Protein AF-A0A515CSR5-F1 (afdb_monomer_lite)

Foldseek 3Di:
DDWDADPQEIEAEAEPPDDDDFDDPPRTWYKYWYQYPVRWTWIFTDDPNDTDTPDPDTHNDPVVNVVSVVPDPCVVRVD

pLDDT: mean 90.72, std 6.85, range [60.16, 96.62]

Sequence (79 aa):
MGSLKINGRQIFLLTENDRYPSPTINSPPMFALREDEEGKFWVYFLHKGRWPLISETPFATQGGAVEAAMEFDYYKFYK

Organism: Serratia liquefaciens (NCBI:txid614)

Radius of gyration: 11.82 Å; chains: 1; bounding box: 27×26×30 Å

Structure (mmCIF, N/CA/C/O backbone):
data_AF-A0A515CSR5-F1
#
_entry.id   AF-A0A515CSR5-F1
#
loop_
_atom_site.group_PDB
_atom_site.id
_atom_site.type_symbol
_atom_site.label_atom_id
_atom_site.label_alt_id
_atom_site.label_comp_id
_atom_site.label_asym_id
_atom_site.label_entity_id
_atom_site.label_seq_id
_atom_site.pdbx_PDB_ins_code
_atom_site.Cartn_x
_atom_site.Cartn_y
_atom_site.Cartn_z
_atom_site.occupancy
_atom_site.B_iso_or_equiv
_atom_site.auth_seq_id
_atom_site.auth_comp_id
_atom_site.auth_asym_id
_atom_site.auth_atom_id
_atom_site.pdbx_PDB_model_num
ATOM 1 N N . MET A 1 1 ? 7.224 13.615 3.964 1.00 61.97 1 MET A N 1
ATOM 2 C CA . MET A 1 1 ? 6.687 12.239 3.944 1.00 61.97 1 MET A CA 1
ATOM 3 C C . MET A 1 1 ? 7.828 11.249 4.080 1.00 61.97 1 MET A C 1
ATOM 5 O O . MET A 1 1 ? 8.798 11.359 3.338 1.00 61.97 1 MET A O 1
ATOM 9 N N . GLY A 1 2 ? 7.730 10.341 5.050 1.00 77.31 2 GLY A N 1
ATOM 10 C CA . GLY A 1 2 ? 8.666 9.228 5.215 1.00 77.31 2 GLY A CA 1
ATOM 11 C C . GLY A 1 2 ? 8.229 8.006 4.408 1.00 77.31 2 GLY A C 1
ATOM 12 O O . GLY A 1 2 ? 7.090 7.917 3.959 1.00 77.31 2 GLY A O 1
ATOM 13 N N . SER A 1 3 ? 9.140 7.057 4.222 1.00 87.81 3 SER A N 1
ATOM 14 C CA . SER A 1 3 ? 8.841 5.775 3.582 1.00 87.81 3 SER A CA 1
ATOM 15 C C . SER A 1 3 ? 9.677 4.676 4.213 1.00 87.81 3 SER A C 1
ATOM 17 O O . SER A 1 3 ? 10.834 4.919 4.560 1.00 87.81 3 SER A O 1
ATOM 19 N N . LEU A 1 4 ? 9.130 3.471 4.276 1.00 90.56 4 LEU A N 1
ATOM 20 C CA . LEU A 1 4 ? 9.818 2.276 4.736 1.00 90.56 4 LEU A CA 1
ATOM 21 C C . LEU A 1 4 ? 10.189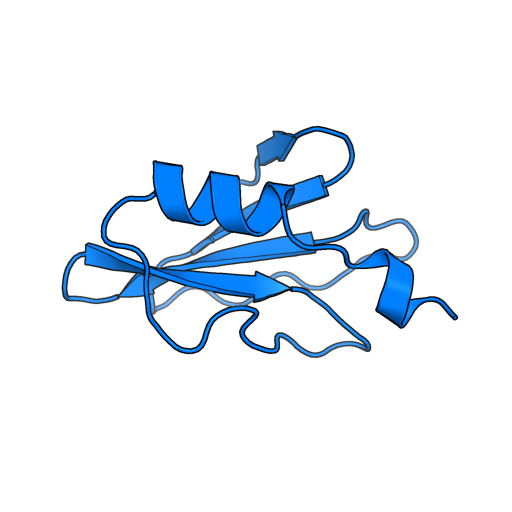 1.403 3.533 1.00 90.56 4 LEU A C 1
ATOM 23 O O . LEU A 1 4 ? 9.410 1.279 2.590 1.00 90.56 4 LEU A O 1
ATOM 27 N N . LYS A 1 5 ? 11.370 0.784 3.551 1.00 91.69 5 LYS A N 1
ATOM 28 C CA . LYS A 1 5 ? 11.748 -0.229 2.557 1.00 91.69 5 LYS A CA 1
ATOM 29 C C . LYS A 1 5 ? 11.713 -1.608 3.205 1.00 91.69 5 LYS A C 1
ATOM 31 O O . LYS A 1 5 ? 12.417 -1.826 4.184 1.00 91.69 5 LYS A O 1
ATOM 36 N N . ILE A 1 6 ? 10.922 -2.528 2.650 1.00 90.81 6 ILE A N 1
ATOM 37 C CA . ILE A 1 6 ? 10.781 -3.910 3.137 1.00 90.81 6 ILE A CA 1
ATOM 38 C C . ILE A 1 6 ? 10.849 -4.863 1.939 1.00 90.81 6 ILE A C 1
ATOM 40 O O . ILE A 1 6 ? 10.093 -4.704 0.985 1.00 90.81 6 ILE A O 1
ATOM 44 N N . ASN A 1 7 ? 11.762 -5.843 1.957 1.00 89.31 7 ASN A N 1
ATOM 45 C CA . ASN A 1 7 ? 11.974 -6.825 0.874 1.00 89.31 7 ASN A CA 1
ATOM 46 C C . ASN A 1 7 ? 11.959 -6.217 -0.542 1.00 89.31 7 ASN A C 1
ATOM 48 O O . ASN A 1 7 ? 11.254 -6.697 -1.430 1.00 89.31 7 ASN A O 1
ATOM 52 N N . GLY A 1 8 ? 12.688 -5.114 -0.737 1.00 89.38 8 GLY A N 1
ATOM 53 C CA . GLY A 1 8 ? 12.780 -4.435 -2.033 1.00 89.38 8 GLY A CA 1
ATOM 54 C C . GLY A 1 8 ? 11.521 -3.675 -2.466 1.00 89.38 8 GLY A C 1
ATOM 55 O O . GLY A 1 8 ? 11.531 -3.085 -3.538 1.00 89.38 8 GLY A O 1
ATOM 56 N N . ARG A 1 9 ? 10.464 -3.643 -1.647 1.00 93.00 9 ARG A N 1
ATOM 57 C CA . ARG A 1 9 ? 9.277 -2.799 -1.830 1.00 93.00 9 ARG A CA 1
ATOM 58 C C . 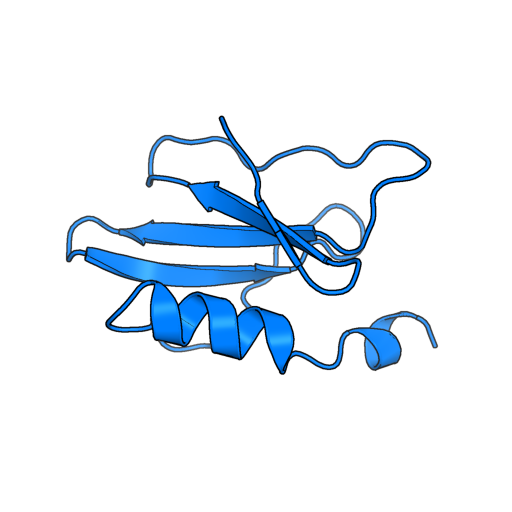ARG A 1 9 ? 9.450 -1.509 -1.042 1.00 93.00 9 ARG A C 1
ATOM 60 O O . ARG A 1 9 ? 10.020 -1.522 0.051 1.00 93.00 9 ARG A O 1
ATOM 67 N N . GLN A 1 10 ? 8.941 -0.405 -1.570 1.00 95.00 10 GLN A N 1
ATOM 68 C CA . GLN A 1 10 ? 8.905 0.864 -0.854 1.00 95.00 10 GLN A CA 1
ATOM 69 C C . GLN A 1 10 ? 7.476 1.213 -0.466 1.00 95.00 10 GLN A C 1
ATOM 71 O O . GLN A 1 10 ? 6.607 1.336 -1.320 1.00 95.00 10 GLN A O 1
ATOM 76 N N . ILE A 1 11 ? 7.250 1.353 0.832 1.00 95.00 11 ILE A N 1
ATOM 77 C CA . ILE A 1 11 ? 5.944 1.554 1.443 1.00 95.00 11 ILE A CA 1
ATOM 78 C C . ILE A 1 11 ? 5.879 2.975 1.998 1.00 95.00 11 ILE A C 1
ATOM 80 O O . ILE A 1 11 ? 6.738 3.398 2.773 1.00 95.00 11 ILE A O 1
ATOM 84 N N . PHE A 1 12 ? 4.850 3.709 1.600 1.00 95.00 12 PHE A N 1
ATOM 85 C CA . PHE A 1 12 ? 4.557 5.056 2.065 1.00 95.00 12 PHE A CA 1
ATOM 86 C C . PHE A 1 12 ? 3.335 5.014 2.969 1.00 95.00 12 PHE A C 1
ATOM 88 O O . PHE A 1 12 ? 2.326 4.424 2.596 1.00 95.00 12 PHE A O 1
ATOM 95 N N . LEU A 1 13 ? 3.429 5.646 4.134 1.00 93.88 13 LEU A N 1
ATOM 96 C CA . LEU A 1 13 ? 2.274 5.893 4.987 1.00 93.88 13 LEU A CA 1
ATOM 97 C C . LEU A 1 13 ? 1.785 7.304 4.695 1.00 93.88 13 LEU A C 1
ATOM 99 O O . LEU A 1 13 ? 2.564 8.256 4.784 1.00 93.88 13 LEU A O 1
ATOM 103 N N . LEU A 1 14 ? 0.525 7.400 4.298 1.00 93.56 14 LEU A N 1
ATOM 104 C CA . LEU A 1 14 ? -0.139 8.617 3.872 1.00 93.56 14 LEU A CA 1
ATOM 105 C C . LEU A 1 14 ? -1.359 8.858 4.758 1.00 93.56 14 LEU A C 1
ATOM 107 O O . LEU A 1 14 ? -2.086 7.928 5.096 1.00 93.56 14 LEU A O 1
ATOM 111 N N . THR A 1 15 ? -1.614 10.120 5.055 1.00 89.06 15 THR A N 1
ATOM 112 C CA . THR A 1 15 ? -2.921 10.589 5.519 1.00 89.06 15 THR A CA 1
ATOM 113 C C . THR A 1 15 ? -3.803 10.949 4.320 1.00 89.06 15 THR A C 1
ATOM 115 O O . THR A 1 15 ? -3.340 10.991 3.173 1.00 89.06 15 THR A O 1
ATOM 118 N N . GLU A 1 16 ? -5.075 11.266 4.557 1.00 84.44 16 GLU A N 1
ATOM 119 C CA . GLU A 1 16 ? -5.991 11.712 3.502 1.00 84.44 16 GLU A CA 1
ATOM 120 C C . GLU A 1 16 ? -5.496 12.966 2.749 1.00 84.44 16 GLU A C 1
ATOM 122 O O . GLU A 1 16 ? -5.683 13.101 1.538 1.00 84.44 16 GLU A O 1
ATOM 127 N N . ASN A 1 17 ? -4.765 13.852 3.424 1.00 86.75 17 ASN A N 1
ATOM 128 C CA . ASN A 1 17 ? -4.268 15.092 2.822 1.00 86.75 17 ASN A CA 1
ATOM 129 C C . ASN A 1 17 ? -2.941 14.922 2.069 1.00 86.75 17 ASN A C 1
ATOM 131 O O . ASN A 1 17 ? -2.516 15.819 1.333 1.00 86.75 17 ASN A O 1
ATOM 135 N N . ASP A 1 18 ? -2.269 13.782 2.233 1.00 91.31 18 ASP A N 1
ATOM 136 C CA . ASP A 1 18 ? -0.972 13.562 1.615 1.00 91.31 18 ASP A CA 1
ATOM 137 C C . ASP A 1 18 ? -1.101 13.268 0.120 1.00 91.31 18 ASP A C 1
ATOM 139 O O . ASP A 1 18 ? -1.989 12.550 -0.348 1.00 91.31 18 ASP A O 1
ATOM 143 N N . ARG A 1 19 ? -0.164 13.802 -0.663 1.00 91.75 19 ARG A N 1
ATOM 144 C CA . ARG A 1 19 ? -0.064 13.483 -2.090 1.00 91.75 19 ARG A CA 1
ATOM 145 C C . ARG A 1 19 ? 0.631 12.145 -2.283 1.00 91.75 19 ARG A C 1
ATOM 147 O O . ARG A 1 19 ? 1.597 11.835 -1.590 1.00 91.75 19 ARG A O 1
ATOM 154 N N . TYR A 1 20 ? 0.204 11.399 -3.299 1.00 92.81 20 TYR A N 1
ATOM 155 C CA . TYR A 1 20 ? 0.933 10.204 -3.699 1.00 92.81 20 TYR A CA 1
ATOM 156 C C . TYR A 1 20 ? 2.363 10.541 -4.149 1.00 92.81 20 TYR A C 1
ATOM 158 O O . TYR A 1 20 ? 2.573 11.531 -4.861 1.00 92.81 20 TYR A O 1
ATOM 166 N N . PRO A 1 21 ? 3.352 9.709 -3.784 1.00 90.69 21 PRO A N 1
ATOM 167 C CA . PRO A 1 21 ? 4.719 9.891 -4.238 1.00 90.69 21 PRO A CA 1
ATOM 168 C C . PRO A 1 21 ? 4.820 9.623 -5.742 1.00 90.69 21 PRO A C 1
ATOM 170 O O . PRO A 1 21 ? 4.132 8.766 -6.300 1.00 90.69 21 PRO A O 1
ATOM 173 N N . SER A 1 22 ? 5.704 10.358 -6.410 1.00 89.12 22 SER A N 1
ATOM 174 C CA . SER A 1 22 ? 6.015 10.127 -7.822 1.00 89.12 22 SER A CA 1
ATOM 175 C C . SER A 1 22 ? 7.205 9.172 -7.951 1.00 89.12 22 SER A C 1
ATOM 177 O O . SER A 1 22 ? 8.175 9.319 -7.203 1.00 89.12 22 SER A O 1
ATOM 179 N N . PRO A 1 23 ? 7.165 8.195 -8.875 1.00 86.56 23 PRO A N 1
ATOM 180 C CA . PRO A 1 23 ? 8.318 7.347 -9.149 1.00 86.56 23 PRO A CA 1
ATOM 181 C C . PRO A 1 23 ? 9.475 8.162 -9.733 1.00 86.56 23 PRO A C 1
ATOM 183 O O . PRO A 1 23 ? 9.272 9.114 -10.483 1.00 86.56 23 PRO A O 1
ATOM 186 N N . THR A 1 24 ? 10.697 7.732 -9.440 1.00 83.69 24 THR A N 1
ATOM 187 C CA . THR A 1 24 ? 11.913 8.120 -10.166 1.00 83.69 24 THR A CA 1
ATOM 188 C C . THR A 1 24 ? 12.329 6.985 -11.110 1.00 83.69 24 THR A C 1
ATOM 190 O O . THR A 1 24 ? 11.753 5.898 -11.054 1.00 83.69 24 THR A O 1
ATOM 193 N N . ILE A 1 25 ? 13.339 7.208 -11.961 1.00 77.62 25 ILE A N 1
ATOM 194 C CA . ILE A 1 25 ? 13.798 6.237 -12.981 1.00 77.62 25 ILE A CA 1
ATOM 195 C C . ILE A 1 25 ? 14.106 4.844 -12.397 1.00 77.62 25 ILE A C 1
ATOM 197 O O . ILE A 1 25 ? 13.843 3.845 -13.055 1.00 77.62 25 ILE A O 1
ATOM 201 N N . ASN A 1 26 ? 14.600 4.771 -11.156 1.00 82.56 26 ASN A N 1
ATOM 202 C CA . ASN A 1 26 ? 14.979 3.520 -10.486 1.00 82.56 26 ASN A CA 1
ATOM 203 C C . ASN A 1 26 ? 14.132 3.240 -9.237 1.00 82.56 26 ASN A C 1
ATOM 205 O O . ASN A 1 26 ? 14.612 2.635 -8.275 1.00 82.56 26 ASN A O 1
ATOM 209 N N . SER A 1 27 ? 12.892 3.734 -9.201 1.00 83.12 27 SER A N 1
ATOM 210 C CA . SER A 1 27 ? 12.012 3.465 -8.068 1.00 83.12 27 SER A CA 1
ATOM 211 C C . SER A 1 27 ? 11.731 1.961 -7.949 1.00 83.12 27 SER A C 1
ATOM 213 O O . SER A 1 27 ? 11.339 1.339 -8.939 1.00 83.12 27 SER A O 1
ATOM 215 N N . PRO A 1 28 ? 11.883 1.371 -6.750 1.00 90.06 28 PRO A N 1
ATOM 216 C CA . PRO A 1 28 ? 11.393 0.020 -6.490 1.00 90.06 28 PRO A CA 1
ATOM 217 C C . PRO A 1 28 ? 9.863 -0.042 -6.642 1.00 90.06 28 PRO A C 1
ATOM 219 O O . PRO A 1 28 ? 9.215 1.005 -6.710 1.00 90.06 28 PRO A O 1
ATOM 222 N N . PRO A 1 29 ? 9.254 -1.240 -6.627 1.00 92.62 29 PRO A N 1
ATOM 223 C CA . PRO A 1 29 ? 7.809 -1.390 -6.476 1.00 92.62 29 PRO A CA 1
ATOM 224 C C . PRO A 1 29 ? 7.305 -0.557 -5.291 1.00 92.62 29 PRO A C 1
ATOM 226 O O . PRO A 1 29 ? 7.766 -0.739 -4.160 1.00 92.62 29 PRO A O 1
ATOM 229 N N . MET A 1 30 ? 6.402 0.387 -5.561 1.00 95.19 30 MET A N 1
ATOM 230 C CA . MET A 1 30 ? 5.932 1.345 -4.562 1.00 95.19 30 MET A CA 1
ATOM 231 C C . MET A 1 30 ? 4.497 1.051 -4.144 1.00 95.19 30 MET A C 1
ATOM 233 O O . MET A 1 30 ? 3.630 0.815 -4.984 1.00 95.19 30 MET A O 1
ATOM 237 N N . PHE A 1 31 ? 4.263 1.136 -2.842 1.00 96.06 31 PHE A N 1
ATOM 238 C CA . PHE A 1 31 ? 2.976 0.940 -2.198 1.00 96.06 31 PHE A CA 1
ATOM 239 C C . PHE A 1 31 ? 2.643 2.144 -1.331 1.00 96.06 31 PHE A C 1
ATOM 241 O O . PHE A 1 31 ? 3.524 2.703 -0.681 1.00 96.06 31 PHE A O 1
ATOM 248 N N . ALA A 1 32 ? 1.377 2.528 -1.298 1.00 96.25 32 ALA A N 1
ATOM 249 C CA . ALA A 1 32 ? 0.882 3.580 -0.429 1.00 96.25 32 ALA A CA 1
ATOM 250 C C . ALA A 1 32 ? -0.207 3.008 0.473 1.00 96.25 32 ALA A C 1
ATOM 252 O O . ALA A 1 32 ? -1.152 2.392 -0.012 1.00 96.25 32 ALA A O 1
ATOM 253 N N . LEU A 1 33 ? -0.046 3.206 1.775 1.00 95.62 33 LEU A N 1
ATOM 254 C CA . LEU A 1 33 ? -1.025 2.904 2.806 1.00 95.62 33 LEU A CA 1
ATOM 255 C C . LEU A 1 33 ? -1.631 4.234 3.214 1.00 95.62 33 LEU A C 1
ATOM 257 O O . LEU A 1 33 ? -0.923 5.073 3.767 1.00 95.62 33 LEU A O 1
ATOM 261 N N . ARG A 1 34 ? -2.903 4.441 2.900 1.00 95.12 34 ARG A N 1
ATOM 262 C CA . ARG A 1 34 ? -3.625 5.662 3.243 1.00 95.12 34 ARG A CA 1
ATOM 263 C C . ARG A 1 34 ? -4.549 5.393 4.415 1.00 95.12 34 ARG A C 1
ATOM 265 O O . ARG A 1 34 ? -5.430 4.548 4.294 1.00 95.12 34 ARG A O 1
ATOM 272 N N . GLU A 1 35 ? -4.330 6.107 5.506 1.00 94.88 35 GLU A N 1
ATOM 273 C CA . GLU A 1 35 ? -5.256 6.145 6.633 1.00 94.88 35 GLU A CA 1
ATOM 274 C C . GLU A 1 35 ? -6.427 7.082 6.299 1.00 94.88 35 GLU A C 1
ATOM 276 O O . GLU A 1 35 ? -6.203 8.194 5.807 1.00 94.88 35 GLU A O 1
ATOM 281 N N . ASP A 1 36 ? -7.654 6.612 6.509 1.00 92.38 36 ASP A N 1
ATOM 282 C CA . ASP A 1 36 ? -8.873 7.422 6.427 1.00 92.38 36 ASP A CA 1
ATOM 283 C C . ASP A 1 36 ? -9.287 7.988 7.798 1.00 92.38 36 ASP A C 1
ATOM 285 O O . ASP A 1 36 ? -8.663 7.706 8.822 1.00 92.38 36 ASP A O 1
ATOM 289 N N . GLU A 1 37 ? -10.341 8.807 7.829 1.00 90.50 37 GLU A N 1
ATOM 290 C CA . GLU A 1 37 ? -10.831 9.443 9.063 1.00 90.50 37 GLU A CA 1
ATOM 291 C C . GLU A 1 37 ? -11.317 8.440 10.129 1.00 90.50 37 GLU A C 1
ATOM 293 O O . GLU A 1 37 ? -11.363 8.774 11.314 1.00 90.50 37 GLU A O 1
ATOM 298 N N . GLU A 1 38 ? -11.646 7.202 9.741 1.00 90.81 38 GLU A N 1
ATOM 299 C CA . GLU A 1 38 ? -12.055 6.126 10.654 1.00 90.81 38 GLU A CA 1
ATOM 300 C C . GLU A 1 38 ? -10.863 5.302 11.179 1.00 90.81 38 GLU A C 1
ATOM 302 O O . GLU A 1 38 ? -11.048 4.325 11.917 1.00 90.81 38 GLU A O 1
ATOM 307 N N . GLY A 1 39 ? -9.632 5.673 10.809 1.00 91.56 39 GLY A N 1
ATOM 308 C CA . GLY A 1 39 ? -8.410 4.955 11.17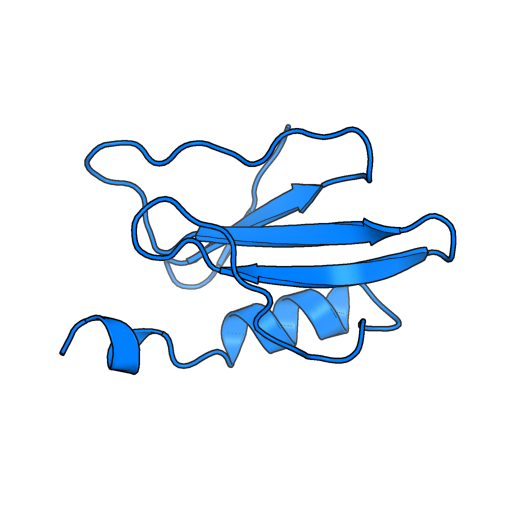0 1.00 91.56 39 GLY A CA 1
ATOM 309 C C . GLY A 1 39 ? -8.250 3.626 10.428 1.00 91.56 39 GL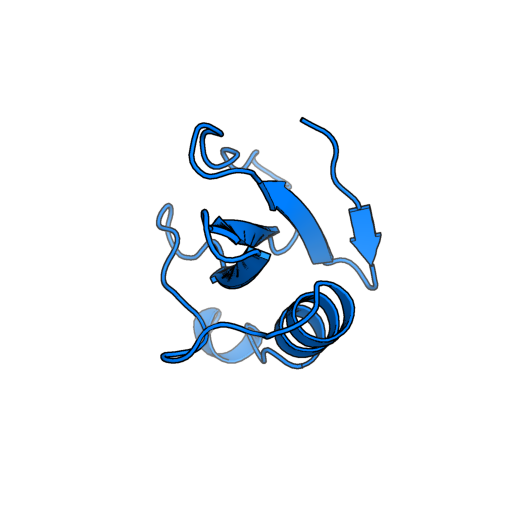Y A C 1
ATOM 310 O O . GLY A 1 39 ? -7.560 2.719 10.908 1.00 91.56 39 GLY A O 1
ATOM 311 N N . LYS A 1 40 ? -8.925 3.453 9.285 1.00 95.50 40 LYS A N 1
ATOM 312 C CA . LYS A 1 40 ? -8.745 2.297 8.403 1.00 95.50 40 LYS A CA 1
ATOM 313 C C . LYS A 1 40 ? -7.701 2.601 7.344 1.00 95.50 40 LYS A C 1
ATOM 315 O O . LYS A 1 40 ? -7.465 3.741 6.964 1.00 95.50 40 LYS A O 1
ATOM 320 N N . PHE A 1 41 ? -7.072 1.544 6.844 1.00 96.19 41 PHE A N 1
ATOM 321 C CA . PHE A 1 41 ? -5.947 1.641 5.927 1.00 96.19 41 PHE A CA 1
ATOM 322 C C . PHE A 1 41 ? -6.311 1.096 4.552 1.00 96.19 41 PHE A C 1
ATOM 324 O O . PHE A 1 41 ? -6.610 -0.086 4.387 1.00 96.19 41 PHE A O 1
ATOM 331 N N . TRP A 1 42 ? -6.210 1.949 3.544 1.00 96.50 42 TRP A N 1
ATOM 332 C CA . TRP A 1 42 ? -6.353 1.601 2.138 1.00 96.50 42 TRP A CA 1
ATOM 333 C C . TRP A 1 42 ? -4.984 1.357 1.521 1.00 96.50 42 TRP A C 1
ATOM 335 O O . TRP A 1 42 ? -4.057 2.136 1.739 1.00 96.50 42 TRP A O 1
ATOM 345 N N . VAL A 1 43 ? -4.848 0.291 0.732 1.00 96.62 43 VAL A N 1
ATOM 346 C CA . VAL A 1 43 ? -3.563 -0.079 0.127 1.00 96.62 43 VAL A CA 1
ATOM 347 C C . VAL A 1 43 ? -3.613 0.115 -1.378 1.00 96.62 43 VAL A C 1
ATOM 349 O O . VAL A 1 43 ? -4.489 -0.409 -2.068 1.00 96.62 43 VAL A O 1
ATOM 352 N N . TYR A 1 44 ? -2.623 0.839 -1.883 1.00 96.06 44 TYR A N 1
ATOM 353 C CA . TYR A 1 44 ? -2.463 1.155 -3.292 1.00 96.06 44 TYR A CA 1
ATOM 354 C C . TYR A 1 44 ? -1.101 0.686 -3.784 1.00 96.06 44 TYR A C 1
ATOM 356 O O . TYR A 1 44 ? -0.109 0.769 -3.058 1.00 96.06 44 TYR A O 1
ATOM 364 N N . PHE A 1 45 ? -1.037 0.265 -5.042 1.00 95.50 45 PHE A N 1
ATOM 365 C CA . PHE A 1 45 ? 0.207 -0.093 -5.720 1.00 95.50 45 PHE A CA 1
ATOM 366 C C . PHE A 1 45 ? 0.427 0.831 -6.911 1.00 95.50 45 PHE A C 1
ATOM 368 O O . PHE A 1 45 ? -0.488 1.040 -7.702 1.00 95.50 45 PHE A O 1
ATOM 375 N N . LEU A 1 46 ? 1.635 1.372 -7.072 1.00 94.62 46 LEU A N 1
ATOM 376 C CA . LEU A 1 46 ? 1.947 2.163 -8.255 1.00 94.62 46 LEU A CA 1
ATOM 377 C C . LEU A 1 46 ? 2.078 1.251 -9.480 1.00 94.62 46 LEU A C 1
ATOM 379 O O . LEU A 1 46 ? 3.057 0.520 -9.625 1.00 94.62 46 LEU A O 1
ATOM 383 N N . HIS A 1 47 ? 1.167 1.404 -10.435 1.00 90.88 47 HIS A N 1
ATOM 384 C CA . HIS A 1 47 ? 1.235 0.737 -11.728 1.00 90.88 47 HIS A CA 1
ATOM 385 C C . HIS A 1 47 ? 0.967 1.720 -12.873 1.00 90.88 47 HIS A C 1
ATOM 387 O O . HIS A 1 47 ? -0.047 2.415 -12.885 1.00 90.88 47 HIS A O 1
ATOM 393 N N . LYS A 1 48 ? 1.884 1.784 -13.852 1.00 88.31 48 LYS A N 1
ATOM 394 C CA . LYS A 1 48 ? 1.782 2.647 -15.052 1.00 88.31 48 LYS A CA 1
ATOM 395 C C . LYS A 1 48 ? 1.406 4.108 -14.733 1.00 88.31 48 LYS A C 1
ATOM 397 O O . LYS A 1 48 ? 0.561 4.705 -15.395 1.00 88.31 48 LYS A O 1
ATOM 402 N N . GLY A 1 49 ? 2.025 4.677 -13.694 1.00 88.38 49 GLY A N 1
ATOM 403 C CA . GLY A 1 49 ? 1.803 6.067 -13.271 1.00 88.38 49 GLY A CA 1
ATOM 404 C C . GLY A 1 49 ? 0.491 6.313 -12.518 1.00 88.38 49 GLY A C 1
ATOM 405 O O . GLY A 1 49 ? 0.142 7.461 -12.264 1.00 88.38 49 GLY A O 1
ATOM 406 N N . ARG A 1 50 ? -0.244 5.255 -12.163 1.00 91.12 50 ARG A N 1
ATOM 407 C CA . ARG A 1 50 ? -1.501 5.319 -11.412 1.00 91.12 50 ARG A CA 1
ATOM 408 C C . ARG A 1 50 ? -1.386 4.536 -10.114 1.00 91.12 50 ARG A C 1
ATOM 410 O O . ARG A 1 50 ? -0.559 3.637 -10.009 1.00 91.12 50 ARG A O 1
ATOM 417 N N . TRP A 1 51 ? -2.259 4.855 -9.168 1.00 94.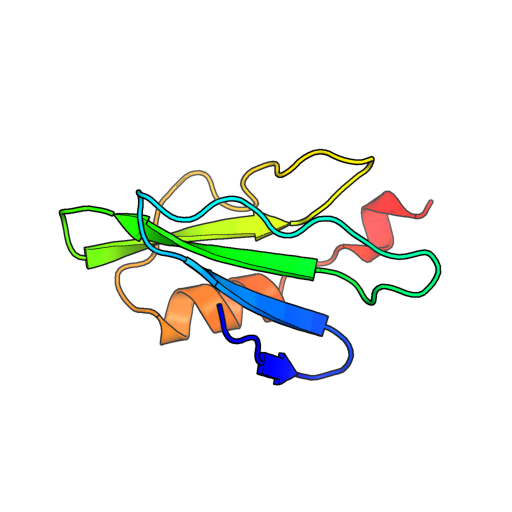69 51 TRP A N 1
ATOM 418 C CA . TRP A 1 51 ? -2.359 4.198 -7.867 1.00 94.69 51 TRP A CA 1
ATOM 419 C C . TRP A 1 51 ? -3.702 3.469 -7.749 1.00 94.69 51 TRP A C 1
ATOM 421 O O . TRP A 1 51 ? -4.615 3.991 -7.114 1.00 94.69 51 TRP A O 1
ATOM 431 N N . PRO A 1 52 ? -3.895 2.320 -8.423 1.00 94.19 52 PRO A N 1
ATOM 432 C CA . PRO A 1 52 ? -5.043 1.461 -8.161 1.00 94.19 52 PRO A CA 1
ATOM 433 C C . PRO A 1 52 ? -5.011 0.901 -6.735 1.00 94.19 52 PRO A C 1
ATOM 435 O O . PRO A 1 52 ? -3.941 0.625 -6.183 1.00 94.19 52 PRO A O 1
ATOM 438 N N . LEU A 1 53 ? -6.204 0.699 -6.178 1.00 95.31 53 LEU A N 1
ATOM 439 C CA . LEU A 1 53 ? -6.403 -0.099 -4.973 1.00 95.31 53 LEU A CA 1
ATOM 440 C C . LEU A 1 53 ? -6.024 -1.555 -5.247 1.00 95.31 53 LEU A C 1
ATOM 442 O O . LEU A 1 53 ? -6.339 -2.089 -6.311 1.00 95.31 53 LEU A O 1
ATOM 446 N N . ILE A 1 54 ? -5.376 -2.194 -4.276 1.00 93.50 54 ILE A N 1
ATOM 447 C CA . ILE A 1 54 ? -5.081 -3.634 -4.336 1.00 93.50 54 ILE A CA 1
ATOM 448 C C . ILE A 1 54 ? -6.096 -4.487 -3.562 1.00 93.50 54 ILE A C 1
ATOM 450 O O . ILE A 1 54 ? -6.061 -5.708 -3.664 1.00 93.50 54 ILE A O 1
ATOM 454 N N . SER A 1 55 ? -6.978 -3.845 -2.791 1.00 92.56 55 SER A N 1
ATOM 455 C CA . SER A 1 55 ? -8.049 -4.464 -2.008 1.00 92.56 55 SER A CA 1
ATOM 456 C C . SER A 1 55 ? -9.313 -3.614 -2.117 1.00 92.56 55 SER A C 1
ATOM 458 O O . SER A 1 55 ? -9.233 -2.386 -2.078 1.00 92.56 55 SER A O 1
ATOM 460 N N . GLU A 1 56 ? -10.470 -4.263 -2.244 1.00 92.12 56 GLU A N 1
ATOM 461 C CA . GLU A 1 56 ? -11.780 -3.593 -2.282 1.00 92.12 56 GLU A CA 1
ATOM 462 C C . GLU A 1 56 ? -12.237 -3.127 -0.894 1.00 92.12 56 GLU A C 1
ATOM 464 O O . GLU A 1 56 ? -13.048 -2.211 -0.782 1.00 92.12 56 GLU A O 1
ATOM 469 N N . THR A 1 57 ? -11.697 -3.733 0.166 1.00 94.44 57 THR A N 1
ATOM 470 C CA . THR A 1 57 ? -12.004 -3.395 1.558 1.00 94.44 57 THR A CA 1
ATOM 471 C C . THR A 1 57 ? -10.776 -2.837 2.272 1.00 94.44 57 THR A C 1
ATOM 473 O O . THR A 1 57 ? -9.668 -3.347 2.049 1.00 94.44 57 THR A O 1
ATOM 476 N N . PRO A 1 58 ? -10.942 -1.849 3.167 1.00 95.56 58 PRO A N 1
ATOM 477 C CA . PRO A 1 58 ? -9.832 -1.309 3.931 1.00 95.56 58 PRO A CA 1
ATOM 478 C C . PRO A 1 58 ? -9.450 -2.227 5.096 1.00 95.56 58 PRO A C 1
ATOM 480 O O . PRO A 1 58 ? -10.249 -3.020 5.597 1.00 95.56 58 PRO A O 1
ATOM 483 N N . PHE A 1 59 ? -8.212 -2.098 5.556 1.00 96.50 59 PHE A N 1
ATOM 484 C CA . PHE A 1 59 ? -7.667 -2.875 6.662 1.00 96.50 59 PHE A CA 1
ATOM 485 C C . PHE A 1 59 ? -7.871 -2.141 7.986 1.00 96.50 59 PHE A C 1
ATOM 487 O O . PHE A 1 59 ? -7.710 -0.928 8.075 1.00 96.50 59 PHE A O 1
ATOM 494 N N . ALA A 1 60 ? -8.193 -2.884 9.045 1.00 95.75 60 ALA A N 1
ATOM 495 C CA . ALA A 1 60 ? -8.424 -2.301 10.367 1.00 95.75 60 ALA A CA 1
ATOM 496 C C . ALA A 1 60 ? -7.141 -1.834 11.073 1.00 95.75 60 ALA A C 1
ATOM 498 O O . ALA A 1 60 ? -7.226 -1.083 12.038 1.00 95.75 60 ALA A O 1
ATOM 499 N N . THR A 1 61 ? -5.972 -2.312 10.642 1.00 95.31 61 THR A N 1
ATOM 500 C CA . THR A 1 61 ? -4.685 -1.981 11.255 1.00 95.31 61 THR A CA 1
ATOM 501 C C . THR A 1 61 ? -3.633 -1.722 10.187 1.00 95.31 61 THR A C 1
ATOM 503 O O . THR A 1 61 ? -3.640 -2.334 9.115 1.00 95.31 61 THR A O 1
ATOM 506 N N . GLN A 1 62 ? -2.667 -0.867 10.520 1.00 93.50 62 GLN A N 1
ATOM 507 C CA . GLN A 1 62 ? -1.503 -0.620 9.675 1.00 93.50 62 GLN A CA 1
ATOM 508 C C . GLN A 1 62 ? -0.720 -1.914 9.398 1.00 93.50 62 GLN A C 1
ATOM 510 O O . GLN A 1 62 ? -0.228 -2.108 8.291 1.00 93.50 62 GLN A O 1
ATOM 515 N N . GLY A 1 63 ? -0.622 -2.811 10.387 1.00 94.19 63 GLY A N 1
ATOM 516 C CA . GLY A 1 63 ? 0.049 -4.106 10.241 1.00 94.19 63 GLY A CA 1
ATOM 517 C C . GLY A 1 63 ? -0.572 -4.961 9.136 1.00 94.19 63 GLY A C 1
ATOM 518 O O . GLY A 1 63 ? 0.143 -5.377 8.229 1.00 94.19 63 GLY A O 1
ATOM 519 N N . GLY A 1 64 ? -1.901 -5.119 9.140 1.00 95.50 64 GLY A N 1
ATOM 520 C CA . GLY A 1 64 ? -2.605 -5.869 8.093 1.00 95.50 64 GLY A CA 1
ATOM 521 C C . GLY A 1 64 ? -2.469 -5.228 6.709 1.00 95.50 64 GLY A C 1
ATOM 522 O O . GLY A 1 64 ? -2.317 -5.920 5.707 1.00 95.50 64 GLY A O 1
ATOM 523 N N . ALA A 1 65 ? -2.436 -3.895 6.645 1.00 95.56 65 ALA A N 1
ATOM 524 C CA . ALA A 1 65 ? -2.202 -3.174 5.397 1.00 95.56 65 ALA A CA 1
ATOM 525 C C . ALA A 1 65 ? -0.775 -3.386 4.848 1.00 95.56 65 ALA A C 1
ATOM 527 O O . ALA A 1 65 ? -0.579 -3.506 3.636 1.00 95.56 65 ALA A O 1
ATOM 528 N N . VAL A 1 66 ? 0.230 -3.456 5.732 1.00 94.62 66 VAL A N 1
ATOM 529 C CA . VAL A 1 66 ? 1.614 -3.786 5.355 1.00 94.62 66 VAL A CA 1
ATOM 530 C C . VAL A 1 66 ? 1.701 -5.230 4.872 1.00 94.62 66 VAL A C 1
ATOM 532 O O . VAL A 1 66 ? 2.300 -5.469 3.827 1.00 94.62 66 VAL A O 1
ATOM 535 N N . GLU A 1 67 ? 1.090 -6.180 5.578 1.00 94.81 67 GLU A N 1
ATOM 536 C CA . GLU A 1 67 ? 1.042 -7.588 5.160 1.00 94.81 67 GLU A CA 1
ATOM 537 C C . GLU A 1 67 ? 0.411 -7.738 3.773 1.00 94.81 67 GLU A C 1
ATOM 539 O O . GLU A 1 67 ? 1.019 -8.341 2.891 1.00 94.81 67 GLU A O 1
ATOM 544 N N . ALA A 1 68 ? -0.718 -7.074 3.516 1.00 95.06 68 ALA A N 1
ATOM 545 C CA . ALA A 1 68 ? -1.355 -7.079 2.200 1.00 95.06 68 ALA A CA 1
ATOM 546 C C . ALA A 1 68 ? -0.440 -6.533 1.088 1.00 95.06 68 ALA A C 1
ATOM 548 O O . ALA A 1 68 ? -0.352 -7.114 0.005 1.00 95.06 68 ALA A O 1
ATOM 549 N N . ALA A 1 69 ? 0.297 -5.447 1.346 1.00 94.69 69 ALA A N 1
ATOM 550 C CA . ALA A 1 69 ? 1.284 -4.919 0.399 1.00 94.69 69 ALA A CA 1
ATOM 551 C C . ALA A 1 69 ? 2.441 -5.907 0.136 1.00 94.69 69 ALA A C 1
ATOM 553 O O . ALA A 1 69 ? 3.019 -5.939 -0.956 1.00 94.69 69 ALA A O 1
ATOM 554 N N . MET A 1 70 ? 2.793 -6.719 1.132 1.00 93.44 70 MET A N 1
ATOM 555 C CA . MET A 1 70 ? 3.848 -7.726 1.032 1.00 93.44 70 MET A CA 1
ATOM 556 C C . MET A 1 70 ? 3.392 -8.972 0.265 1.00 93.44 70 MET A C 1
ATOM 558 O O . MET A 1 70 ? 4.164 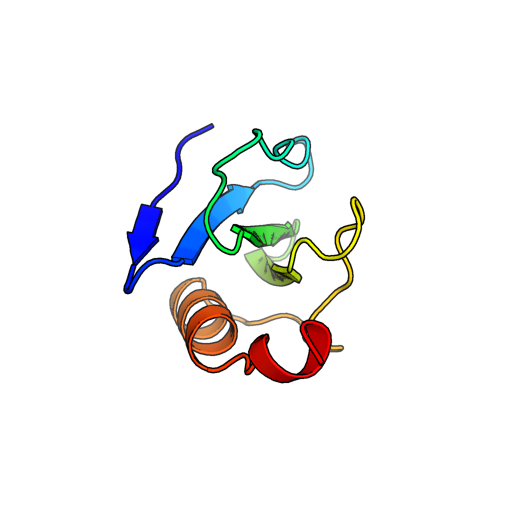-9.487 -0.548 1.00 93.44 70 MET A O 1
ATOM 562 N N . GLU A 1 71 ? 2.155 -9.417 0.478 1.00 94.06 71 GLU A N 1
ATOM 563 C CA . GLU A 1 71 ? 1.545 -10.570 -0.197 1.00 94.06 71 GLU A CA 1
ATOM 564 C C . GLU A 1 71 ? 1.119 -10.275 -1.639 1.00 94.06 71 GLU A C 1
ATOM 566 O O . GLU A 1 71 ? 0.968 -11.194 -2.445 1.00 94.06 71 GLU A O 1
ATOM 571 N N . PHE A 1 72 ? 0.965 -8.998 -1.998 1.00 93.62 72 PHE A N 1
ATOM 572 C CA . PHE A 1 72 ? 0.562 -8.602 -3.340 1.00 93.62 72 PHE A CA 1
ATOM 573 C C . PHE A 1 72 ? 1.565 -9.064 -4.411 1.00 93.62 72 PHE A C 1
ATOM 575 O O . PHE A 1 72 ? 2.697 -8.570 -4.503 1.00 93.62 72 PHE A O 1
ATOM 582 N N . ASP A 1 73 ? 1.122 -9.994 -5.263 1.00 92.06 73 ASP A N 1
ATOM 583 C CA . ASP A 1 73 ? 1.897 -10.504 -6.395 1.00 92.06 73 ASP A CA 1
ATOM 584 C C . ASP A 1 73 ? 1.849 -9.536 -7.584 1.00 92.06 73 ASP A C 1
ATOM 586 O O . ASP A 1 73 ? 1.107 -9.710 -8.558 1.00 92.06 73 ASP A O 1
ATOM 590 N N . TYR A 1 74 ? 2.674 -8.493 -7.501 1.00 88.19 74 TYR A N 1
ATOM 591 C CA . TYR A 1 74 ? 2.790 -7.497 -8.559 1.00 88.19 74 TYR A CA 1
ATOM 592 C C . TYR A 1 74 ? 3.521 -8.007 -9.809 1.00 88.19 74 TYR A C 1
ATOM 594 O O . TYR A 1 74 ? 3.460 -7.348 -10.849 1.00 88.19 74 TYR A O 1
ATOM 602 N N . TYR A 1 75 ? 4.208 -9.156 -9.760 1.00 86.75 75 TYR A N 1
ATOM 603 C CA . TYR A 1 75 ? 4.948 -9.682 -10.915 1.00 86.75 75 TYR A CA 1
ATOM 604 C C . TYR A 1 75 ? 4.026 -9.994 -12.095 1.00 86.75 75 TYR A C 1
ATOM 606 O O . TYR A 1 75 ? 4.441 -9.902 -13.250 1.00 86.75 75 TYR A O 1
ATOM 614 N N . LYS A 1 76 ? 2.746 -10.272 -11.823 1.00 85.75 76 LYS A N 1
ATOM 615 C CA . LYS A 1 76 ? 1.711 -10.462 -12.848 1.00 85.75 76 LYS A CA 1
ATOM 616 C C . LYS A 1 76 ? 1.540 -9.252 -13.773 1.00 85.75 76 LYS A C 1
ATOM 618 O O . LYS A 1 76 ? 1.108 -9.434 -14.904 1.00 85.75 76 LYS A O 1
ATOM 623 N N . PHE A 1 77 ? 1.896 -8.047 -13.324 1.00 78.69 77 PHE A N 1
ATOM 624 C CA . PHE A 1 77 ? 1.759 -6.808 -14.098 1.00 78.69 77 PHE A CA 1
ATOM 625 C C . PHE A 1 77 ? 2.973 -6.462 -14.973 1.00 78.69 77 PHE A C 1
ATOM 627 O O . PHE A 1 77 ? 2.923 -5.472 -15.704 1.00 78.69 77 PHE A O 1
ATOM 634 N N . TYR A 1 78 ? 4.056 -7.241 -14.882 1.00 71.44 78 TYR A N 1
ATOM 635 C CA . TYR A 1 78 ? 5.282 -7.070 -15.671 1.00 71.44 78 TYR A CA 1
ATOM 636 C C . TYR A 1 78 ? 5.423 -8.104 -16.803 1.00 71.44 78 TYR A C 1
ATOM 638 O O . TYR A 1 78 ? 6.457 -8.131 -17.468 1.00 71.44 78 TYR A O 1
ATOM 646 N N . LYS A 1 79 ? 4.405 -8.952 -17.007 1.00 60.16 79 LYS A N 1
ATOM 647 C CA . LYS A 1 79 ? 4.268 -9.805 -18.196 1.00 60.16 79 LYS A CA 1
ATOM 648 C C . LYS A 1 79 ? 3.743 -9.001 -19.380 1.00 60.16 79 LYS A C 1
ATOM 650 O O . LYS A 1 79 ? 4.176 -9.318 -20.506 1.00 60.16 79 LYS A O 1
#

Secondary structure (DSSP, 8-state):
--EEEETTEEEEEE-TTPPPPPPPTTPPPEEEEEE-TTS-EEEEE-BTTB--BS-SS-BSSHHHHHHHHHH--GGGGG-